Protein AF-A0A7R9ZC71-F1 (afdb_monomer_lite)

Organism: NCBI:txid2749911

Sequence (104 aa):
RRDSSSHSMCGQCQTFKPPMSHHCRICNRCVSRMDHHCPWMNNCVGAANLKHFLLFLIYTWTCAAYSLALFGWNYFFCADEDCTFHVIVVHLVRVMTVLCIGAF

Secondary structure (DSSP, 8-state):
----SS-PBPTTT-SB--TT-EEETTTTEEETT--EEEGGGTEEESTTTHHHHHHHHHHHHHHHHHHHHHHHHHHHHS-SS---S-HHHHHHHHHHHHHHHHT-

Radius of gyration: 22.35 Å; chains: 1; bounding box: 52×24×57 Å

Foldseek 3Di:
DDPDDDQDADPQVRHGADPCWDQDPQVRDIAAVWDACDVLVNGTDGDVCVVVVVVVVVVLVVLLVVLVVVVVCCVPVVPDDDPPPPPVVVVVSVVVNCCSVVVD

Structure (mmCIF, N/CA/C/O backbone):
data_AF-A0A7R9ZC71-F1
#
_entry.id   AF-A0A7R9ZC71-F1
#
loop_
_atom_site.group_PDB
_atom_site.id
_atom_site.type_symbol
_atom_site.label_atom_id
_atom_site.label_alt_id
_atom_site.label_comp_id
_atom_site.label_asym_id
_atom_site.label_entity_id
_atom_site.label_seq_id
_atom_site.pdbx_PDB_ins_code
_atom_site.Cartn_x
_atom_site.Cartn_y
_atom_site.Cartn_z
_atom_site.occupancy
_atom_site.B_iso_or_equiv
_atom_site.auth_seq_id
_atom_site.auth_comp_id
_atom_site.auth_asym_id
_atom_site.auth_atom_id
_atom_site.pdbx_PDB_model_num
ATOM 1 N N . ARG A 1 1 ? -27.806 7.866 10.040 1.00 46.88 1 ARG A N 1
ATOM 2 C CA . ARG A 1 1 ? -28.043 7.629 11.488 1.00 46.88 1 ARG A CA 1
ATOM 3 C C . ARG A 1 1 ? -26.831 8.215 12.213 1.00 46.88 1 ARG A C 1
ATOM 5 O O . ARG A 1 1 ? -25.740 7.728 11.961 1.00 46.88 1 ARG A O 1
ATOM 12 N N . ARG A 1 2 ? -26.998 9.349 12.910 1.00 47.94 2 ARG A N 1
ATOM 13 C CA . ARG A 1 2 ? -25.908 10.202 13.432 1.00 47.94 2 ARG A CA 1
ATOM 14 C C . ARG A 1 2 ? -25.096 9.454 14.496 1.00 47.94 2 ARG A C 1
ATOM 16 O O . ARG A 1 2 ? -25.689 8.889 15.406 1.00 47.94 2 ARG A O 1
ATOM 23 N N . ASP A 1 3 ? -23.775 9.457 14.360 1.00 49.53 3 ASP A N 1
ATOM 24 C CA . ASP A 1 3 ? -22.821 8.930 15.341 1.00 49.53 3 ASP A CA 1
ATOM 25 C C . ASP A 1 3 ? -22.347 10.096 16.218 1.00 49.53 3 ASP A C 1
ATOM 27 O O . ASP A 1 3 ? -21.323 10.722 15.961 1.00 49.53 3 ASP A O 1
ATOM 31 N N . SER A 1 4 ? -23.178 10.477 17.189 1.00 48.38 4 SER A N 1
ATOM 32 C CA . SER A 1 4 ? -22.847 11.497 18.182 1.00 48.38 4 SER A CA 1
ATOM 33 C C . SER A 1 4 ? -22.054 10.866 19.325 1.00 48.38 4 SER A C 1
ATOM 35 O O . SER A 1 4 ? -22.628 10.208 20.195 1.00 48.38 4 SER A O 1
ATOM 37 N N . SER A 1 5 ? -20.735 11.064 19.287 1.00 54.34 5 SER A N 1
ATOM 38 C CA . SER A 1 5 ? -19.902 11.518 20.416 1.00 54.34 5 SER A CA 1
ATOM 39 C C . SER A 1 5 ? -20.332 11.096 21.830 1.00 54.34 5 SER A C 1
ATOM 41 O O . SER A 1 5 ? -20.468 11.920 22.731 1.00 54.34 5 SER A O 1
ATOM 43 N N . SER A 1 6 ? -20.515 9.803 22.050 1.00 49.16 6 SER A N 1
ATOM 44 C CA . SER A 1 6 ? -20.590 9.223 23.383 1.00 49.16 6 SER A CA 1
ATOM 45 C C . SER A 1 6 ? -20.042 7.812 23.301 1.00 49.16 6 SER A C 1
ATOM 47 O O . SER A 1 6 ? -20.133 7.153 22.264 1.00 49.16 6 SER A O 1
ATOM 49 N N . HIS A 1 7 ? -19.421 7.396 24.390 1.00 58.41 7 HIS A N 1
ATOM 50 C CA . HIS A 1 7 ? -19.000 6.048 24.742 1.00 58.41 7 HIS A CA 1
ATOM 51 C C . HIS A 1 7 ? -20.142 5.025 24.533 1.00 58.41 7 HIS A C 1
ATOM 53 O O . HIS A 1 7 ? -20.782 4.572 25.475 1.00 58.41 7 HIS A O 1
ATOM 59 N N . SER A 1 8 ? -20.466 4.733 23.276 1.00 73.25 8 SER A N 1
ATOM 60 C CA . SER A 1 8 ? -21.694 4.061 22.855 1.00 73.25 8 SER A CA 1
ATOM 61 C C . SER A 1 8 ? -21.396 2.606 22.543 1.00 73.25 8 SER A C 1
ATOM 63 O O . SER A 1 8 ? -20.360 2.278 21.979 1.00 73.25 8 SER A O 1
ATOM 65 N N . MET A 1 9 ? -22.285 1.692 22.915 1.00 83.88 9 MET A N 1
ATOM 66 C CA . MET A 1 9 ? -22.136 0.306 22.482 1.00 83.88 9 MET A CA 1
ATOM 67 C C . MET A 1 9 ? -22.421 0.176 20.986 1.00 83.88 9 MET A C 1
ATOM 69 O O . MET A 1 9 ? -23.326 0.809 20.439 1.00 83.88 9 MET A O 1
ATOM 73 N N . CYS A 1 10 ? -21.677 -0.694 20.311 1.00 88.81 10 CYS A N 1
ATOM 74 C CA . CYS A 1 10 ? -22.008 -1.101 18.958 1.00 88.81 10 CYS A CA 1
ATOM 75 C C . CYS A 1 10 ? -23.249 -2.001 18.979 1.00 88.81 10 CYS A C 1
ATOM 77 O O . CYS A 1 10 ? -23.204 -3.088 19.542 1.00 88.81 10 CYS A O 1
ATOM 79 N N . GLY A 1 11 ? -24.330 -1.611 18.299 1.00 87.00 11 GLY A N 1
ATOM 80 C CA . GLY A 1 11 ? -25.548 -2.432 18.233 1.00 87.00 11 GLY A CA 1
ATOM 81 C C . GLY A 1 11 ? -25.398 -3.762 17.478 1.00 87.00 11 GLY A C 1
ATOM 82 O O . GLY A 1 11 ? -26.232 -4.643 17.638 1.00 87.00 11 GLY A O 1
ATOM 83 N N . GLN A 1 12 ? -24.350 -3.931 16.664 1.00 88.56 12 GLN A N 1
ATOM 84 C CA . GLN A 1 12 ? -24.091 -5.181 15.932 1.00 88.56 12 GLN A CA 1
ATOM 85 C C . GLN A 1 12 ? -23.144 -6.106 16.701 1.00 88.56 12 GLN A C 1
ATOM 87 O O . GLN A 1 12 ? -23.394 -7.299 16.792 1.00 88.56 12 GLN A O 1
ATOM 92 N N . CYS A 1 13 ? -22.079 -5.554 17.287 1.00 89.19 13 CYS A N 1
ATOM 93 C CA . CYS A 1 13 ? -21.104 -6.332 18.055 1.00 89.19 13 CYS A CA 1
ATOM 94 C C . CYS A 1 13 ? -21.463 -6.467 19.543 1.00 89.19 13 CYS A C 1
ATOM 96 O O . CYS A 1 13 ? -20.776 -7.196 20.245 1.00 89.19 13 CYS A O 1
ATOM 98 N N . GLN A 1 14 ? -22.469 -5.728 20.031 1.00 89.06 14 GLN A N 1
ATOM 99 C CA . GLN A 1 14 ? -22.879 -5.672 21.444 1.00 89.06 14 GLN A CA 1
ATOM 100 C C . GLN A 1 14 ? -21.699 -5.427 22.402 1.00 89.06 14 GLN A C 1
ATOM 102 O O . GLN A 1 14 ? -21.652 -5.936 23.515 1.00 89.06 14 GLN A O 1
ATOM 107 N N . THR A 1 15 ? -20.722 -4.640 21.945 1.00 84.94 15 THR A N 1
ATOM 108 C CA . THR A 1 15 ? -19.503 -4.312 22.689 1.00 84.94 15 THR A CA 1
ATOM 109 C C . THR A 1 15 ? -19.327 -2.807 22.784 1.00 84.94 15 THR A C 1
ATOM 111 O O . THR A 1 15 ? -19.797 -2.056 21.921 1.00 84.94 15 THR A O 1
ATOM 114 N N . PHE A 1 16 ? -18.639 -2.363 23.829 1.00 86.50 16 PHE A N 1
ATOM 115 C CA . PHE A 1 16 ? -18.300 -0.965 24.022 1.00 86.50 16 PHE A CA 1
ATOM 116 C C . PHE A 1 16 ? -17.392 -0.469 22.895 1.00 86.50 16 PHE A C 1
ATOM 118 O O . PHE A 1 16 ? -16.377 -1.094 22.596 1.00 86.50 16 PHE A O 1
ATOM 125 N N . LYS A 1 17 ? -17.749 0.652 22.265 1.00 83.06 17 LYS A N 1
ATOM 126 C CA . LYS A 1 17 ? -17.003 1.234 21.148 1.00 83.06 17 LYS A CA 1
ATOM 127 C C . LYS A 1 17 ? -15.778 1.985 21.684 1.00 83.06 17 LYS A C 1
ATOM 129 O O . LYS A 1 17 ? -15.951 3.012 22.343 1.00 83.06 17 LYS A O 1
ATOM 134 N N . PRO A 1 18 ? -14.541 1.539 21.385 1.00 80.00 18 PRO A N 1
ATOM 135 C CA . PRO A 1 18 ? -13.355 2.331 21.690 1.00 80.00 18 PRO A CA 1
ATOM 136 C C . PRO A 1 18 ? -13.448 3.720 21.037 1.00 80.00 18 PRO A C 1
ATOM 138 O O . PRO A 1 18 ? -14.104 3.855 19.993 1.00 80.00 18 PRO A O 1
ATOM 141 N N . PRO A 1 19 ? -12.786 4.746 21.596 1.00 80.19 19 PRO A N 1
ATOM 142 C CA . PRO A 1 19 ? -12.820 6.092 21.037 1.00 80.19 19 PRO A CA 1
ATOM 143 C C . PRO A 1 19 ? -12.414 6.082 19.559 1.00 80.19 19 PRO A C 1
ATOM 145 O O . PRO A 1 19 ? -11.436 5.438 19.175 1.00 80.19 19 PRO A O 1
ATOM 148 N N . MET A 1 20 ? -13.190 6.790 18.732 1.00 85.12 20 MET A N 1
ATOM 149 C CA . MET A 1 20 ? -12.990 6.903 17.278 1.00 85.12 20 MET A CA 1
ATOM 150 C C . MET A 1 20 ? -13.034 5.569 16.508 1.00 85.12 20 MET A C 1
ATOM 152 O O . MET A 1 20 ? -12.553 5.486 15.382 1.00 85.12 20 MET A O 1
ATOM 156 N N . SER A 1 21 ? -13.552 4.488 17.095 1.00 90.25 21 SER A N 1
ATOM 157 C CA . SER A 1 21 ? -13.745 3.244 16.345 1.00 90.25 21 SER A CA 1
ATOM 158 C C . SER A 1 21 ? -14.978 3.318 15.441 1.00 90.25 21 SER A C 1
ATOM 160 O O . SER A 1 21 ? -15.870 4.121 15.678 1.00 90.25 21 SER A O 1
ATOM 162 N N . HIS A 1 22 ? -15.068 2.477 14.414 1.00 91.75 22 HIS A N 1
ATOM 163 C CA . HIS A 1 22 ? -16.275 2.338 13.591 1.00 91.75 22 HIS A CA 1
ATOM 164 C C . HIS A 1 22 ? -16.545 0.859 13.301 1.00 91.75 22 HIS A C 1
ATOM 166 O O . HIS A 1 22 ? -15.621 0.050 13.232 1.00 91.75 22 HIS A O 1
ATOM 172 N N . HIS A 1 23 ? -17.820 0.479 13.178 1.00 93.44 23 HIS A N 1
ATOM 173 C CA . HIS A 1 23 ? -18.189 -0.882 12.789 1.00 93.44 23 HIS A CA 1
ATOM 174 C C . HIS A 1 23 ? -18.100 -1.024 11.270 1.00 93.44 23 HIS A C 1
ATOM 176 O O . HIS A 1 23 ? -18.856 -0.383 10.539 1.00 93.44 23 HIS A O 1
ATOM 182 N N . CYS A 1 24 ? -17.208 -1.892 10.797 1.00 95.12 24 CYS A N 1
ATOM 183 C CA . CYS A 1 24 ? -17.163 -2.274 9.396 1.00 95.12 24 CYS A CA 1
ATOM 184 C C . CYS A 1 24 ? -18.092 -3.466 9.169 1.00 95.12 24 CYS A C 1
ATOM 186 O O . CYS A 1 24 ? -17.842 -4.549 9.693 1.00 95.12 24 CYS A O 1
ATOM 188 N N . ARG A 1 25 ? -19.125 -3.280 8.341 1.00 94.38 25 ARG A N 1
ATOM 189 C CA . ARG A 1 25 ? -20.065 -4.352 7.970 1.00 94.38 25 ARG A CA 1
ATOM 190 C C . ARG A 1 25 ? -19.424 -5.443 7.112 1.00 94.38 25 ARG A C 1
ATOM 192 O O . ARG A 1 25 ? -19.875 -6.574 7.147 1.00 94.38 25 ARG A O 1
ATOM 199 N N . ILE A 1 26 ? -18.379 -5.109 6.354 1.00 95.69 26 ILE A N 1
ATOM 200 C CA . ILE A 1 26 ? -17.687 -6.072 5.486 1.00 95.69 26 ILE A CA 1
ATOM 201 C C . ILE A 1 26 ? -16.849 -7.026 6.345 1.00 95.69 26 ILE A C 1
ATOM 203 O O . ILE A 1 26 ? -16.940 -8.238 6.206 1.00 95.69 26 ILE A O 1
ATOM 207 N N . CYS A 1 27 ? -16.088 -6.487 7.302 1.00 94.88 27 CYS A N 1
ATOM 208 C CA . CYS A 1 27 ? -15.305 -7.295 8.242 1.00 94.88 27 CYS A CA 1
ATOM 209 C C . CYS A 1 27 ? -16.105 -7.793 9.460 1.00 94.88 27 CYS A C 1
ATOM 211 O O . CYS A 1 27 ? -15.527 -8.474 10.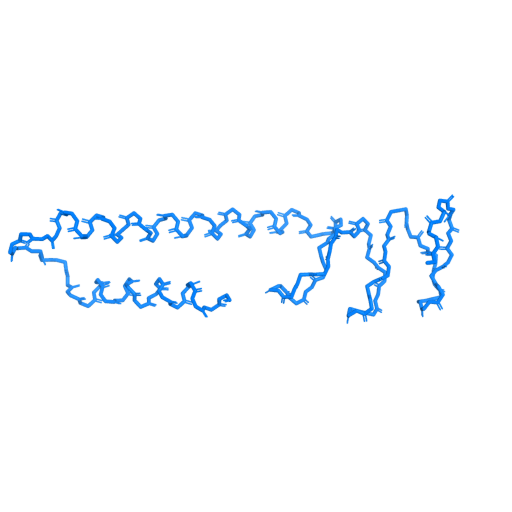303 1.00 94.88 27 CYS A O 1
ATOM 213 N N . ASN A 1 28 ? -17.379 -7.403 9.599 1.00 94.19 28 ASN A N 1
ATOM 214 C CA . ASN A 1 28 ? -18.259 -7.698 10.738 1.00 94.19 28 ASN A CA 1
ATOM 215 C C . ASN A 1 28 ? -17.632 -7.444 12.121 1.00 94.19 28 ASN A C 1
ATOM 217 O O . ASN A 1 28 ? -17.841 -8.197 13.072 1.00 94.19 28 ASN A O 1
ATOM 221 N N . ARG A 1 29 ? -16.857 -6.361 12.257 1.00 92.44 29 ARG A N 1
ATOM 222 C CA . ARG A 1 29 ? -16.203 -5.998 13.524 1.00 92.44 29 ARG A CA 1
ATOM 223 C C . ARG A 1 29 ? -16.018 -4.495 13.682 1.00 92.44 29 ARG A C 1
ATOM 225 O O . ARG A 1 29 ? -15.919 -3.756 12.701 1.00 92.44 29 ARG A O 1
ATOM 232 N N . CYS A 1 30 ? -15.919 -4.047 14.931 1.00 93.56 30 CYS A N 1
ATOM 233 C CA . CYS A 1 30 ? -15.490 -2.691 15.259 1.00 93.56 30 CYS A CA 1
ATOM 234 C C . CYS A 1 30 ? -13.974 -2.551 15.099 1.00 93.56 30 CYS A C 1
ATOM 236 O O . CYS A 1 30 ? -13.208 -3.357 15.621 1.00 93.56 30 CYS A O 1
ATOM 238 N N . VAL A 1 31 ? -13.545 -1.512 14.392 1.00 94.19 31 VAL A N 1
ATOM 239 C CA . VAL A 1 31 ? -12.137 -1.213 14.116 1.00 94.19 31 VAL A CA 1
ATOM 240 C C . VAL A 1 31 ? -11.784 0.106 14.794 1.00 94.19 31 VAL A C 1
ATOM 242 O O . VAL A 1 31 ? -12.469 1.104 14.588 1.00 94.19 31 VAL A O 1
ATOM 245 N N . SER A 1 32 ? -10.743 0.113 15.632 1.00 93.19 32 SER A N 1
ATOM 246 C CA . SER A 1 32 ? -10.290 1.307 16.364 1.00 93.19 32 SER A CA 1
ATOM 247 C C . SER A 1 32 ? -9.612 2.320 15.445 1.00 93.19 32 SER A C 1
ATOM 249 O O . SER A 1 32 ? -8.775 1.926 14.629 1.00 93.19 32 SER A O 1
ATOM 251 N N . ARG A 1 33 ? -9.968 3.609 15.587 1.00 92.81 33 ARG A N 1
ATOM 252 C CA . ARG A 1 33 ? -9.579 4.700 14.669 1.00 92.81 33 ARG A CA 1
ATOM 253 C C . ARG A 1 33 ? -9.661 4.247 13.212 1.00 92.81 33 ARG A C 1
ATOM 255 O O . ARG A 1 33 ? -8.666 4.285 12.494 1.00 92.81 33 ARG A O 1
ATOM 262 N N . MET A 1 34 ? -10.811 3.684 12.842 1.00 93.75 34 MET A N 1
ATOM 263 C CA . MET A 1 34 ? -11.022 3.155 11.498 1.00 93.75 34 MET A CA 1
ATOM 264 C C . MET A 1 34 ? -10.927 4.294 10.492 1.00 93.75 34 MET A C 1
ATOM 266 O O . MET A 1 34 ? -11.630 5.288 10.639 1.00 93.75 34 MET A O 1
ATOM 270 N N . ASP A 1 35 ? -10.097 4.104 9.475 1.00 94.94 35 ASP A N 1
ATOM 271 C CA . ASP A 1 35 ? -10.013 4.999 8.330 1.00 94.94 35 ASP A CA 1
ATOM 272 C C . ASP A 1 35 ? -10.969 4.501 7.235 1.00 94.94 35 ASP A C 1
ATOM 274 O O . ASP A 1 35 ? -12.020 5.091 6.995 1.00 94.94 35 ASP A O 1
ATOM 278 N N . HIS A 1 36 ? -10.693 3.324 6.662 1.00 95.31 36 HIS A N 1
ATOM 279 C CA . HIS A 1 36 ? -11.560 2.698 5.660 1.00 95.31 36 HIS A CA 1
ATOM 280 C C . HIS A 1 36 ? -11.417 1.169 5.622 1.00 95.31 36 HIS A C 1
ATOM 282 O O . HIS A 1 36 ? -10.495 0.584 6.191 1.00 95.31 36 HIS A O 1
ATOM 288 N N . HIS A 1 37 ? -12.348 0.498 4.939 1.00 96.69 37 HIS A N 1
ATOM 289 C CA . HIS A 1 37 ? -12.158 -0.886 4.506 1.00 96.69 37 HIS A CA 1
ATOM 290 C C . HIS A 1 37 ? -11.472 -0.879 3.142 1.00 96.69 37 HIS A C 1
ATOM 292 O O . HIS A 1 37 ? -12.021 -0.314 2.201 1.00 96.69 37 HIS A O 1
ATOM 298 N N . CYS A 1 38 ? -10.288 -1.478 3.047 1.00 96.50 38 CYS A N 1
ATOM 299 C CA . CYS A 1 38 ? -9.515 -1.539 1.815 1.00 96.50 38 CYS A CA 1
ATOM 300 C C . CYS A 1 38 ? -9.732 -2.904 1.143 1.00 96.50 38 CYS A C 1
ATOM 302 O O . CYS A 1 38 ? -9.268 -3.912 1.689 1.00 96.50 38 CYS A O 1
ATOM 304 N N . PRO A 1 39 ? -10.397 -2.961 -0.030 1.00 94.19 39 PRO A N 1
ATOM 305 C CA . PRO A 1 39 ? -10.598 -4.215 -0.757 1.00 94.19 39 PRO A CA 1
ATOM 306 C C . PRO A 1 39 ? -9.273 -4.857 -1.176 1.00 94.19 39 PRO A C 1
ATOM 308 O O . PRO A 1 39 ? -9.125 -6.070 -1.095 1.00 94.19 39 PRO A O 1
ATOM 311 N N . TRP A 1 40 ? -8.283 -4.030 -1.523 1.00 89.00 40 TRP A N 1
ATOM 312 C CA . TRP A 1 40 ? -6.968 -4.459 -2.011 1.00 89.00 40 TRP A CA 1
ATOM 313 C C . TRP A 1 40 ? -6.159 -5.241 -0.975 1.00 89.00 40 TRP A C 1
ATOM 315 O O . TRP A 1 40 ? -5.388 -6.126 -1.319 1.00 89.00 40 TRP A O 1
ATOM 325 N N . MET A 1 41 ? -6.353 -4.940 0.311 1.00 90.44 41 MET A N 1
ATOM 326 C CA . MET A 1 41 ? -5.732 -5.691 1.408 1.00 90.44 41 MET A CA 1
ATOM 327 C C . MET A 1 41 ? -6.692 -6.686 2.060 1.00 90.44 41 MET A C 1
ATOM 329 O O . MET A 1 41 ? -6.333 -7.305 3.063 1.00 90.44 41 MET A O 1
ATOM 333 N N . ASN A 1 42 ? -7.927 -6.780 1.551 1.00 94.75 42 ASN A N 1
ATOM 334 C CA . ASN A 1 42 ? -9.027 -7.531 2.148 1.00 94.75 42 ASN A CA 1
ATOM 335 C C . ASN A 1 42 ? -9.145 -7.292 3.670 1.00 94.75 42 ASN A C 1
ATOM 337 O O . ASN A 1 42 ? -9.327 -8.211 4.472 1.00 94.75 42 ASN A O 1
ATOM 341 N N . ASN A 1 43 ? -8.937 -6.043 4.102 1.00 95.25 43 ASN A N 1
ATOM 342 C CA . ASN A 1 43 ? -8.847 -5.699 5.517 1.00 95.25 43 ASN A CA 1
ATOM 343 C C . ASN A 1 43 ? -9.185 -4.223 5.764 1.00 95.25 43 ASN A C 1
ATOM 345 O O . ASN A 1 43 ? -9.015 -3.362 4.903 1.00 95.25 43 ASN A O 1
ATOM 349 N N . CYS A 1 44 ? -9.638 -3.910 6.978 1.00 97.38 44 CYS A N 1
ATOM 350 C CA . CYS A 1 44 ? -9.798 -2.519 7.395 1.00 97.38 44 CYS A CA 1
ATOM 351 C C . CYS A 1 44 ? -8.459 -1.896 7.761 1.00 97.38 44 CYS A C 1
ATOM 353 O O . CYS A 1 44 ? -7.668 -2.510 8.477 1.00 97.38 44 CYS A O 1
ATOM 355 N N . VAL A 1 45 ? -8.264 -0.653 7.343 1.00 97.62 45 VAL A N 1
ATOM 356 C CA . VAL A 1 45 ? -7.178 0.214 7.785 1.00 97.62 45 VAL A CA 1
ATOM 357 C C . VAL A 1 45 ? -7.649 0.997 9.007 1.00 97.62 45 VAL A C 1
ATOM 359 O O . VAL A 1 45 ? -8.717 1.609 9.005 1.00 97.62 45 VAL A O 1
ATOM 362 N N . GLY A 1 46 ? -6.864 0.955 10.075 1.00 95.38 46 GLY A N 1
ATOM 363 C CA . GLY A 1 46 ? -7.119 1.695 11.305 1.00 95.38 46 GLY A CA 1
ATOM 364 C C . GLY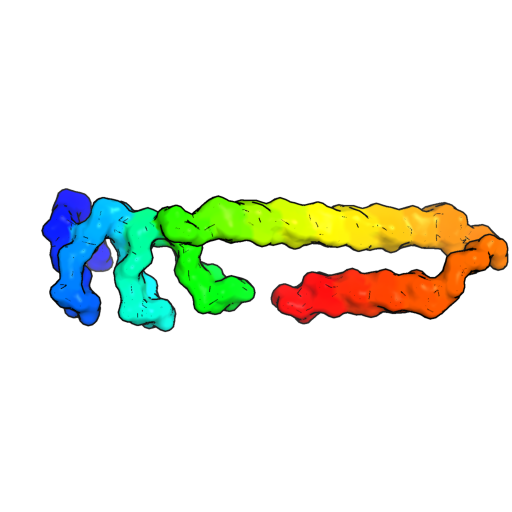 A 1 46 ? -5.882 1.739 12.196 1.00 95.38 46 GLY A C 1
ATOM 365 O O . GLY A 1 46 ? -4.768 1.482 11.741 1.00 95.38 46 GLY A O 1
ATOM 366 N N .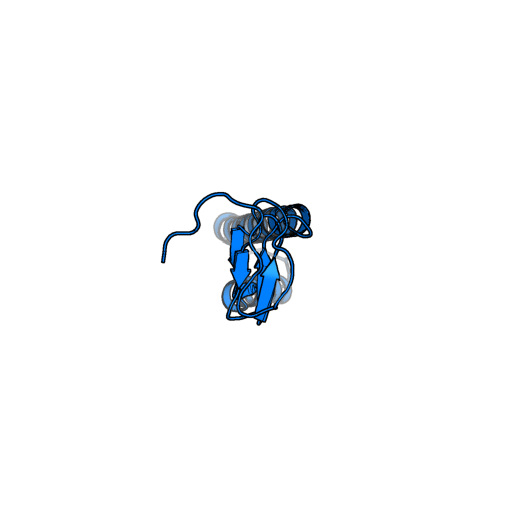 ALA A 1 47 ? -6.063 2.025 13.488 1.00 95.06 47 ALA A N 1
ATOM 367 C CA . ALA A 1 47 ? -4.951 2.259 14.418 1.00 95.06 47 ALA A CA 1
ATOM 368 C C . ALA A 1 47 ? -3.877 1.153 14.414 1.00 95.06 47 ALA A C 1
ATOM 370 O O . ALA A 1 47 ? -2.688 1.447 14.482 1.00 95.06 47 ALA A O 1
ATOM 371 N N . ALA A 1 48 ? -4.291 -0.114 14.331 1.00 94.69 48 ALA A N 1
ATOM 372 C CA . ALA A 1 48 ? -3.391 -1.259 14.468 1.00 94.69 48 ALA A CA 1
ATOM 373 C C . ALA A 1 48 ? -2.493 -1.501 13.240 1.00 94.69 48 ALA A C 1
ATOM 375 O O . ALA A 1 48 ? -1.432 -2.107 13.366 1.00 94.69 48 ALA A O 1
ATOM 376 N N . ASN A 1 49 ? -2.895 -1.049 12.049 1.00 96.06 49 ASN A N 1
ATOM 377 C CA . ASN A 1 49 ? -2.194 -1.359 10.800 1.00 96.06 49 ASN A CA 1
ATOM 378 C C . ASN A 1 49 ? -1.911 -0.143 9.910 1.00 96.06 49 ASN A C 1
ATOM 380 O O . ASN A 1 49 ? -1.333 -0.325 8.843 1.00 96.06 49 ASN A O 1
ATOM 384 N N . LEU A 1 50 ? -2.214 1.081 10.354 1.00 95.81 50 LEU A N 1
ATOM 385 C CA . LEU A 1 50 ? -1.951 2.295 9.578 1.00 95.81 50 LEU A CA 1
ATOM 386 C C . LEU A 1 50 ? -0.479 2.414 9.149 1.00 95.81 50 LEU A C 1
ATOM 388 O O . LEU A 1 50 ? -0.204 2.682 7.986 1.00 95.81 50 LEU A O 1
ATOM 392 N N . LYS A 1 51 ? 0.480 2.132 10.046 1.00 95.50 51 LYS A N 1
ATOM 393 C CA . LYS A 1 51 ? 1.917 2.139 9.703 1.00 95.50 51 LYS A CA 1
ATOM 394 C C . LYS A 1 51 ? 2.246 1.154 8.576 1.00 95.50 51 LYS A C 1
ATOM 396 O O . LYS A 1 51 ? 2.975 1.498 7.652 1.00 95.50 51 LYS A O 1
ATOM 401 N N . HIS A 1 52 ? 1.714 -0.062 8.660 1.00 92.88 52 HIS A N 1
ATOM 402 C CA . HIS A 1 52 ? 1.946 -1.107 7.664 1.00 92.88 52 HIS A CA 1
ATOM 403 C C . HIS A 1 52 ? 1.314 -0.735 6.321 1.00 92.88 52 HIS A C 1
ATOM 405 O O . HIS A 1 52 ? 1.938 -0.926 5.285 1.00 92.88 52 HIS A O 1
ATOM 411 N N . PHE A 1 53 ? 0.123 -0.132 6.344 1.00 93.81 53 PHE A N 1
ATOM 412 C CA . PHE A 1 53 ? -0.531 0.376 5.144 1.00 93.81 53 PHE A CA 1
ATOM 413 C C . PHE A 1 53 ? 0.284 1.485 4.467 1.00 93.81 53 PHE A C 1
ATOM 415 O O . PHE A 1 53 ? 0.486 1.439 3.259 1.00 93.81 53 PHE A O 1
ATOM 422 N N . LEU A 1 54 ? 0.827 2.438 5.232 1.00 94.75 54 LEU A N 1
ATOM 423 C CA . LEU A 1 54 ? 1.686 3.488 4.674 1.00 94.75 54 LEU A CA 1
ATOM 424 C C . LEU A 1 54 ? 2.975 2.921 4.063 1.00 94.75 54 LEU A C 1
ATOM 426 O O . LEU A 1 54 ? 3.367 3.341 2.978 1.00 94.75 54 LEU A O 1
ATOM 430 N N . LEU A 1 55 ? 3.610 1.941 4.717 1.00 92.50 55 LEU A N 1
ATOM 431 C CA . LEU A 1 55 ? 4.772 1.247 4.151 1.00 92.50 55 LEU A CA 1
ATOM 432 C C . LEU A 1 55 ? 4.418 0.503 2.859 1.00 92.50 55 LEU A C 1
ATOM 434 O O . LEU A 1 55 ? 5.166 0.590 1.891 1.00 92.50 55 LEU A O 1
ATOM 438 N N . PHE A 1 56 ? 3.269 -0.176 2.819 1.00 88.56 56 PHE A N 1
ATOM 439 C CA . PHE A 1 56 ? 2.759 -0.818 1.607 1.00 88.56 56 PHE A CA 1
ATOM 440 C C . PHE A 1 56 ? 2.598 0.184 0.453 1.00 88.56 56 PHE A C 1
ATOM 442 O O . PHE A 1 56 ? 3.050 -0.092 -0.659 1.00 88.56 56 PHE A O 1
ATOM 449 N N . LEU A 1 57 ? 2.029 1.367 0.714 1.00 91.62 57 LEU A N 1
ATOM 450 C CA . LEU A 1 57 ? 1.900 2.417 -0.299 1.00 91.62 57 LEU A CA 1
ATOM 451 C C . LEU A 1 57 ? 3.271 2.889 -0.794 1.00 91.62 57 LEU A C 1
ATOM 453 O O . LEU A 1 57 ? 3.490 2.934 -2.001 1.00 91.62 57 LEU A O 1
ATOM 457 N N . ILE A 1 58 ? 4.205 3.185 0.116 1.00 92.19 58 ILE A N 1
ATOM 458 C CA . ILE A 1 58 ? 5.561 3.622 -0.247 1.00 92.19 58 ILE A CA 1
ATOM 459 C C . ILE A 1 58 ? 6.245 2.569 -1.118 1.00 92.19 58 ILE A C 1
ATOM 461 O O . ILE A 1 58 ? 6.745 2.913 -2.186 1.00 92.19 58 ILE A O 1
ATOM 465 N N . TYR A 1 59 ? 6.220 1.296 -0.712 1.00 83.69 59 TYR A N 1
ATOM 466 C CA . TYR A 1 59 ? 6.849 0.227 -1.485 1.00 83.69 59 TYR A CA 1
ATOM 467 C C . TYR A 1 59 ? 6.221 0.053 -2.865 1.00 83.69 59 TYR A C 1
ATOM 469 O O . TYR A 1 59 ? 6.945 -0.081 -3.850 1.00 83.69 59 TYR A O 1
ATOM 477 N N . THR A 1 60 ? 4.894 0.130 -2.959 1.00 87.12 60 THR A N 1
ATOM 478 C CA . THR A 1 60 ? 4.183 0.050 -4.242 1.00 87.12 60 THR A CA 1
ATOM 479 C C . THR A 1 60 ? 4.606 1.188 -5.174 1.00 87.12 60 THR A C 1
ATOM 481 O O . THR A 1 60 ? 4.957 0.942 -6.328 1.00 87.12 60 THR A O 1
ATOM 484 N N . TRP A 1 61 ? 4.673 2.421 -4.663 1.00 87.88 61 TRP A N 1
ATOM 485 C CA . TRP A 1 61 ? 5.145 3.581 -5.422 1.00 87.88 61 TRP A CA 1
ATOM 486 C C . TRP A 1 61 ? 6.609 3.447 -5.849 1.00 87.88 61 TRP A C 1
ATOM 488 O O . TRP A 1 61 ? 6.929 3.702 -7.009 1.00 87.88 61 TRP A O 1
ATOM 498 N N . THR A 1 62 ? 7.502 3.013 -4.954 1.00 82.94 62 THR A N 1
ATOM 499 C CA . THR A 1 62 ? 8.920 2.826 -5.297 1.00 82.94 62 THR A CA 1
ATOM 500 C C . THR A 1 62 ? 9.118 1.728 -6.336 1.00 82.94 62 THR A C 1
ATOM 502 O O . THR A 1 62 ? 9.905 1.909 -7.261 1.00 82.94 62 THR A O 1
ATOM 505 N N . CYS A 1 63 ? 8.376 0.620 -6.238 1.00 82.62 63 CYS A N 1
ATOM 506 C CA . CYS A 1 63 ? 8.427 -0.459 -7.221 1.00 82.62 63 CYS A CA 1
ATOM 507 C C . CYS A 1 63 ? 7.922 0.014 -8.588 1.00 82.62 63 CYS A C 1
ATOM 509 O O . CYS A 1 63 ? 8.562 -0.265 -9.602 1.00 82.62 63 CYS A O 1
ATOM 511 N N . ALA A 1 64 ? 6.821 0.770 -8.625 1.00 85.00 64 ALA A N 1
ATOM 512 C CA . ALA A 1 64 ? 6.290 1.341 -9.859 1.00 85.00 64 ALA A CA 1
ATOM 513 C C . ALA A 1 64 ? 7.272 2.340 -10.499 1.00 85.00 64 ALA A C 1
ATOM 515 O O . ALA A 1 64 ? 7.536 2.264 -11.698 1.00 85.00 64 ALA A O 1
ATOM 516 N N . ALA A 1 65 ? 7.874 3.229 -9.703 1.00 85.06 65 ALA A N 1
ATOM 517 C CA . ALA A 1 65 ? 8.863 4.192 -10.185 1.00 85.06 65 ALA A CA 1
ATOM 518 C C . ALA A 1 65 ? 10.128 3.504 -10.724 1.00 85.06 65 ALA A C 1
ATOM 520 O O . ALA A 1 65 ? 10.598 3.843 -11.808 1.00 85.06 65 ALA A O 1
ATOM 521 N N . TYR A 1 66 ? 10.648 2.501 -10.009 1.00 80.31 66 TYR A N 1
ATOM 522 C CA . TYR A 1 66 ? 11.798 1.712 -10.454 1.00 80.31 66 TYR A CA 1
ATOM 523 C C . TYR A 1 66 ? 11.503 0.969 -11.763 1.00 80.31 66 TYR A C 1
ATOM 525 O O . TYR A 1 66 ? 12.300 1.006 -12.699 1.00 80.31 66 TYR A O 1
ATOM 533 N N . SER A 1 67 ? 10.317 0.367 -11.860 1.00 79.50 67 SER A N 1
ATOM 534 C CA . SER A 1 67 ? 9.831 -0.304 -13.069 1.00 79.50 67 SER A CA 1
ATOM 535 C C . SER A 1 67 ? 9.779 0.640 -14.272 1.00 79.50 67 SER A C 1
ATOM 537 O O . SER A 1 67 ? 10.250 0.293 -15.356 1.00 79.50 67 SER A O 1
ATOM 539 N N . LEU A 1 68 ? 9.249 1.851 -14.079 1.00 82.00 68 LEU A N 1
ATOM 540 C CA . LEU A 1 68 ? 9.173 2.868 -15.125 1.00 82.00 68 LEU A CA 1
ATOM 541 C C . LEU A 1 68 ? 10.562 3.375 -15.533 1.00 82.00 68 LEU A C 1
ATOM 543 O O . LEU A 1 68 ? 10.817 3.552 -16.721 1.00 82.00 68 LEU A O 1
ATOM 547 N N . ALA A 1 69 ? 11.471 3.564 -14.574 1.00 82.75 69 ALA A N 1
ATOM 548 C CA . ALA A 1 69 ? 12.845 3.978 -14.844 1.00 82.75 69 ALA A CA 1
ATOM 549 C C . ALA A 1 69 ? 13.613 2.925 -15.656 1.00 82.75 69 ALA A C 1
ATOM 551 O O . ALA A 1 69 ? 14.277 3.278 -16.626 1.00 82.75 69 ALA A O 1
ATOM 552 N N . LEU A 1 70 ? 13.481 1.637 -15.316 1.00 76.69 70 LEU A N 1
ATOM 553 C CA . LEU A 1 70 ? 14.078 0.544 -16.088 1.00 76.69 70 LEU A CA 1
ATOM 554 C C . LEU A 1 70 ? 13.506 0.465 -17.506 1.00 76.69 70 LEU A C 1
ATOM 556 O O . LEU A 1 70 ? 14.257 0.288 -18.465 1.00 76.69 70 LEU A O 1
ATOM 560 N N . PHE A 1 71 ? 12.186 0.616 -17.646 1.00 77.50 71 PHE A N 1
ATOM 561 C CA . PHE A 1 71 ? 11.541 0.631 -18.954 1.00 77.50 71 PHE A CA 1
ATOM 562 C C . PHE A 1 71 ? 12.000 1.828 -19.795 1.00 77.50 71 PHE A C 1
ATOM 564 O O . PHE A 1 71 ? 12.355 1.656 -20.957 1.00 77.50 71 PHE A O 1
ATOM 571 N N . GLY A 1 72 ? 12.057 3.021 -19.199 1.00 79.19 72 GLY A N 1
ATOM 572 C CA . GLY A 1 72 ? 12.555 4.230 -19.849 1.00 79.19 72 GLY A CA 1
ATOM 573 C C . GLY A 1 72 ? 14.021 4.096 -20.254 1.00 79.19 72 GLY A C 1
ATOM 574 O O . GLY A 1 72 ? 14.361 4.361 -21.400 1.00 79.19 72 GLY A O 1
ATOM 575 N N . TRP A 1 73 ? 14.882 3.609 -19.359 1.00 75.44 73 TRP A N 1
ATOM 576 C CA . TRP A 1 73 ? 16.294 3.373 -19.663 1.00 75.44 73 TRP A CA 1
ATOM 577 C C . TRP A 1 73 ? 16.468 2.401 -20.834 1.00 75.44 73 TRP A C 1
ATOM 579 O O . TRP A 1 73 ? 17.235 2.672 -21.753 1.00 75.44 73 TRP A O 1
ATOM 589 N N . ASN A 1 74 ? 15.714 1.297 -20.842 1.00 71.62 74 ASN A N 1
ATOM 590 C CA . ASN A 1 74 ? 15.698 0.359 -21.960 1.00 71.62 74 ASN A CA 1
ATOM 591 C C . ASN A 1 74 ? 15.205 1.026 -23.257 1.00 71.62 74 ASN A C 1
ATOM 593 O O . ASN A 1 74 ? 15.821 0.859 -24.298 1.00 71.62 74 ASN A O 1
ATOM 597 N N . TYR A 1 75 ? 14.141 1.821 -23.208 1.00 73.62 75 TYR A N 1
ATOM 598 C CA . TYR A 1 75 ? 13.629 2.501 -24.396 1.00 73.62 75 TYR A CA 1
ATOM 599 C C . TYR A 1 75 ? 14.614 3.531 -24.979 1.00 73.62 75 TYR A C 1
ATOM 601 O O . TYR A 1 75 ? 14.770 3.597 -26.192 1.00 73.62 75 TYR A O 1
ATOM 609 N N . PHE A 1 76 ? 15.282 4.325 -24.133 1.00 72.38 76 PHE A N 1
ATOM 610 C CA . PHE A 1 76 ? 16.154 5.419 -24.583 1.00 72.38 76 PHE A CA 1
ATOM 611 C C . PHE A 1 76 ? 17.588 4.988 -24.911 1.00 72.38 76 PHE A C 1
ATOM 613 O O . PHE A 1 76 ? 18.166 5.519 -25.851 1.00 72.38 76 PHE A O 1
ATOM 620 N N . PHE A 1 77 ? 18.174 4.063 -24.143 1.00 67.88 77 PHE A N 1
ATOM 621 C CA . PHE A 1 77 ? 19.593 3.695 -24.272 1.00 67.88 77 PHE A CA 1
ATOM 622 C C . PHE A 1 77 ? 19.828 2.325 -24.920 1.00 67.88 77 PHE A C 1
ATOM 624 O O . PHE A 1 77 ? 20.940 2.038 -25.343 1.00 67.88 77 PHE A O 1
ATOM 631 N N . CYS A 1 78 ? 18.806 1.472 -25.005 1.00 63.22 78 CYS A N 1
ATOM 632 C CA . CYS A 1 78 ? 18.872 0.141 -25.624 1.00 63.22 78 CYS A CA 1
ATOM 633 C C . CYS A 1 78 ? 18.066 0.142 -26.941 1.00 63.22 78 CYS A C 1
ATOM 635 O O . CYS A 1 78 ? 17.280 -0.764 -27.209 1.00 63.22 78 CYS A O 1
ATOM 637 N N . ALA A 1 79 ? 18.224 1.219 -27.720 1.00 57.09 79 ALA A N 1
ATOM 638 C CA . ALA A 1 79 ? 17.663 1.398 -29.061 1.00 57.09 79 ALA A CA 1
ATOM 639 C C . ALA A 1 79 ? 18.724 1.294 -30.178 1.00 57.09 79 ALA A C 1
ATOM 641 O O . ALA A 1 79 ? 18.348 1.167 -31.339 1.00 57.09 79 ALA A O 1
ATOM 642 N N . ASP A 1 80 ? 20.017 1.299 -29.828 1.00 58.31 80 ASP A N 1
ATOM 643 C CA . ASP A 1 80 ? 21.132 1.051 -30.752 1.00 58.31 80 ASP A CA 1
ATOM 644 C C . ASP A 1 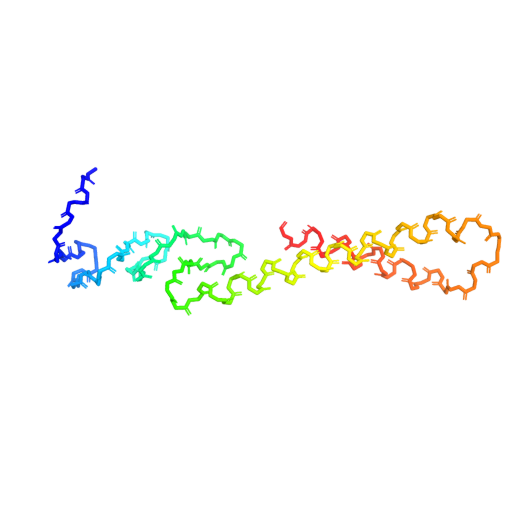80 ? 21.589 -0.422 -30.686 1.00 58.31 80 ASP A C 1
ATOM 646 O O . ASP A 1 80 ? 21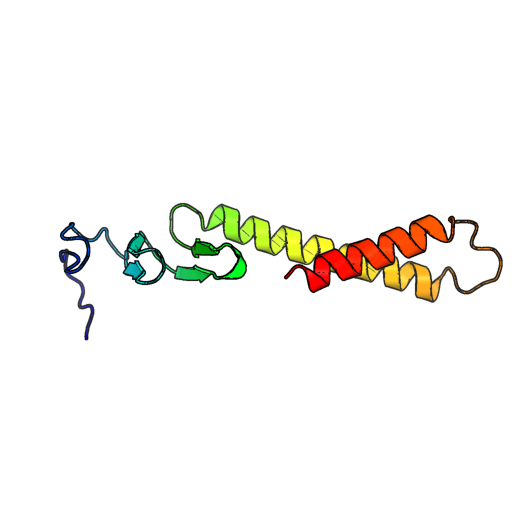.486 -1.072 -29.642 1.00 58.31 80 ASP A O 1
ATOM 650 N N . GLU A 1 81 ? 22.062 -0.949 -31.822 1.00 58.09 81 GLU A N 1
ATOM 651 C CA . GLU A 1 81 ? 22.082 -2.376 -32.213 1.00 58.09 81 GLU A CA 1
ATOM 652 C C . GLU A 1 81 ? 22.844 -3.381 -31.314 1.00 58.09 81 GLU A C 1
ATOM 654 O O . GLU A 1 81 ? 22.702 -4.583 -31.522 1.00 58.09 81 GLU A O 1
ATOM 659 N N . ASP A 1 82 ? 23.552 -2.966 -30.260 1.00 60.09 82 ASP A N 1
ATOM 660 C CA . ASP A 1 82 ? 24.411 -3.856 -29.452 1.00 60.09 82 ASP A CA 1
ATOM 661 C C . ASP A 1 82 ? 23.981 -3.994 -27.984 1.00 60.09 82 ASP A C 1
ATOM 663 O O . ASP A 1 82 ? 24.793 -4.055 -27.053 1.00 60.09 82 ASP A O 1
ATOM 667 N N . CYS A 1 83 ? 22.677 -4.079 -27.731 1.00 61.62 83 CYS A N 1
ATOM 668 C CA . CYS A 1 83 ? 22.183 -4.293 -26.377 1.00 61.62 83 CYS A CA 1
ATOM 669 C C . CYS A 1 83 ? 22.318 -5.769 -25.948 1.00 61.62 83 CYS A C 1
ATOM 671 O O . CYS A 1 83 ? 21.374 -6.558 -25.970 1.00 61.62 83 CYS A O 1
ATOM 673 N N . THR A 1 84 ? 23.519 -6.151 -25.513 1.00 55.19 84 THR A N 1
ATOM 674 C CA . THR A 1 84 ? 23.866 -7.472 -24.950 1.00 55.19 84 THR A CA 1
ATOM 675 C C . THR A 1 84 ? 23.388 -7.652 -23.500 1.00 55.19 84 THR A C 1
ATOM 677 O O . THR A 1 84 ? 24.053 -8.261 -22.665 1.00 55.19 84 THR A O 1
ATOM 680 N N . PHE A 1 85 ? 22.192 -7.161 -23.176 1.00 57.06 85 PHE A N 1
ATOM 681 C CA . PHE A 1 85 ? 21.455 -7.598 -21.993 1.00 57.06 85 PHE A CA 1
ATOM 682 C C . PHE A 1 85 ? 20.374 -8.556 -22.487 1.00 57.06 85 PHE A C 1
ATOM 684 O O . PHE A 1 85 ? 19.512 -8.147 -23.262 1.00 57.06 85 PHE A O 1
ATOM 691 N N . HIS A 1 86 ? 20.465 -9.841 -22.114 1.00 62.19 86 HIS A N 1
ATOM 692 C CA . HIS A 1 86 ? 19.642 -10.916 -22.679 1.00 62.19 86 HIS A CA 1
ATOM 693 C C . HIS A 1 86 ? 18.187 -10.464 -22.854 1.00 62.19 86 HIS A C 1
ATOM 695 O O . HIS A 1 86 ? 17.535 -10.082 -21.884 1.00 62.19 86 HIS A O 1
ATOM 701 N N . VAL A 1 87 ? 17.668 -10.567 -24.080 1.00 65.00 87 VAL A N 1
ATOM 702 C CA . VAL A 1 87 ? 16.260 -10.328 -24.452 1.00 65.00 87 VAL A CA 1
ATOM 703 C C . VAL A 1 87 ? 15.299 -10.946 -23.422 1.00 65.00 87 VAL A C 1
ATOM 705 O O . VAL A 1 87 ? 14.305 -10.339 -23.033 1.00 65.00 87 VAL A O 1
ATOM 708 N N . ILE A 1 88 ? 15.676 -12.106 -22.877 1.00 66.31 88 ILE A N 1
ATOM 709 C CA . ILE A 1 88 ? 15.005 -12.800 -21.774 1.00 66.31 88 ILE A CA 1
ATOM 710 C C . ILE A 1 88 ? 14.854 -11.914 -20.530 1.00 66.31 88 ILE A C 1
ATOM 712 O O . ILE A 1 88 ? 13.756 -11.821 -20.004 1.00 66.31 88 ILE A O 1
ATOM 716 N N . VAL A 1 89 ? 15.901 -11.235 -20.061 1.00 70.50 89 VAL A N 1
ATOM 717 C CA . VAL A 1 89 ? 15.839 -10.376 -18.867 1.00 70.50 89 VAL A CA 1
ATOM 718 C C . VAL A 1 89 ? 14.943 -9.165 -19.109 1.00 70.50 89 VAL A C 1
ATOM 720 O O . VAL A 1 89 ? 14.148 -8.819 -18.242 1.00 70.50 89 VAL A O 1
ATOM 723 N N . VAL A 1 90 ? 14.983 -8.567 -20.303 1.00 69.31 90 VAL A N 1
ATOM 724 C CA . VAL A 1 90 ? 14.083 -7.460 -20.666 1.00 69.31 90 VAL A CA 1
ATOM 725 C C . VAL A 1 90 ? 12.627 -7.929 -20.709 1.00 69.31 90 VAL A C 1
ATOM 727 O O . VAL A 1 90 ? 11.752 -7.256 -20.166 1.00 69.31 90 VAL A O 1
ATOM 730 N N . HIS A 1 91 ? 12.346 -9.097 -21.294 1.00 71.44 91 HIS A N 1
ATOM 731 C CA . HIS A 1 91 ? 11.000 -9.671 -21.279 1.00 71.44 91 HIS A CA 1
ATOM 732 C C . HIS A 1 91 ? 10.558 -10.093 -19.881 1.00 71.44 91 HIS A C 1
ATOM 734 O O . HIS A 1 91 ? 9.407 -9.861 -19.539 1.00 71.44 91 HIS A O 1
ATOM 740 N N . LEU A 1 92 ? 11.447 -10.640 -19.052 1.00 72.44 92 LEU A N 1
ATOM 741 C CA . LEU A 1 92 ? 11.146 -10.971 -17.662 1.00 72.44 92 LEU A CA 1
ATOM 742 C C . LEU A 1 92 ? 10.828 -9.713 -16.856 1.00 72.44 92 LEU A C 1
ATOM 744 O O . LEU A 1 92 ? 9.842 -9.713 -16.130 1.00 72.44 92 LEU A O 1
ATOM 748 N N . VAL A 1 93 ? 11.587 -8.624 -17.027 1.00 71.88 93 VAL A N 1
ATOM 749 C CA . VAL A 1 93 ? 11.272 -7.335 -16.396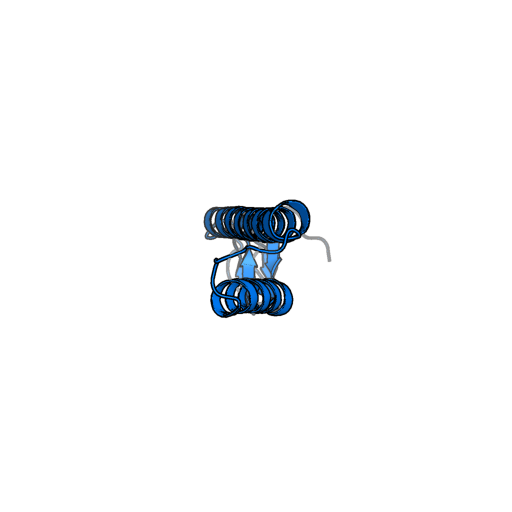 1.00 71.88 93 VAL A CA 1
ATOM 750 C C . VAL A 1 93 ? 9.929 -6.819 -16.908 1.00 71.88 93 VAL A C 1
ATOM 752 O O . VAL A 1 93 ? 9.079 -6.498 -16.092 1.00 71.88 93 VAL A O 1
ATOM 755 N N . ARG A 1 94 ? 9.670 -6.820 -18.224 1.00 69.50 94 ARG A N 1
ATOM 756 C CA . ARG A 1 94 ? 8.380 -6.384 -18.802 1.00 69.50 94 ARG A CA 1
ATOM 757 C C . ARG A 1 94 ? 7.192 -7.234 -18.334 1.00 69.50 94 ARG A C 1
ATOM 759 O O . ARG A 1 94 ? 6.119 -6.701 -18.085 1.00 69.50 94 ARG A O 1
ATOM 766 N N . VAL A 1 95 ? 7.363 -8.547 -18.203 1.00 75.06 95 VAL A N 1
ATOM 767 C CA . VAL A 1 95 ? 6.325 -9.455 -17.693 1.00 75.06 95 VAL A CA 1
ATOM 768 C C . VAL A 1 95 ? 6.124 -9.236 -16.198 1.00 75.06 95 VAL A C 1
ATOM 770 O O . VAL A 1 95 ? 4.988 -9.141 -15.754 1.00 75.06 95 VAL A O 1
ATOM 773 N N . MET A 1 96 ? 7.197 -9.082 -15.422 1.00 73.00 96 MET A N 1
ATOM 774 C CA . MET A 1 96 ? 7.109 -8.824 -13.987 1.00 73.00 96 MET A CA 1
ATOM 775 C C . MET A 1 96 ? 6.457 -7.469 -13.705 1.00 73.00 96 MET A C 1
ATOM 777 O O . MET A 1 96 ? 5.622 -7.390 -12.816 1.00 73.00 96 MET A O 1
ATOM 781 N N . THR A 1 97 ? 6.739 -6.424 -14.488 1.00 68.88 97 THR A N 1
ATOM 782 C CA . THR A 1 97 ? 6.068 -5.125 -14.342 1.00 68.88 97 THR A CA 1
ATOM 783 C C . THR A 1 97 ? 4.594 -5.190 -14.732 1.00 68.88 97 THR A C 1
ATOM 785 O O . THR A 1 97 ? 3.767 -4.651 -14.005 1.00 68.88 97 THR A O 1
ATOM 788 N N . VAL A 1 98 ? 4.230 -5.896 -15.809 1.00 68.88 98 VAL A N 1
ATOM 789 C CA . VAL A 1 98 ? 2.820 -6.113 -16.191 1.00 68.88 98 VAL A CA 1
ATOM 790 C C . VAL A 1 98 ? 2.074 -6.932 -15.141 1.00 68.88 98 VAL A C 1
ATOM 792 O O . VAL A 1 98 ? 0.948 -6.589 -14.803 1.00 68.88 98 VAL A O 1
ATOM 795 N N . LEU A 1 99 ? 2.692 -7.970 -14.579 1.00 68.69 99 LEU A N 1
ATOM 796 C CA . LEU A 1 99 ? 2.101 -8.752 -13.494 1.00 68.69 99 LEU A CA 1
ATOM 797 C C . LEU A 1 99 ? 1.994 -7.929 -12.208 1.00 68.69 99 LEU A C 1
ATOM 799 O O . LEU A 1 99 ? 0.976 -7.997 -11.538 1.00 68.69 99 LEU A O 1
ATOM 803 N N . CYS A 1 100 ? 2.987 -7.103 -11.881 1.00 65.44 100 CYS A N 1
ATOM 804 C CA . CYS A 1 100 ? 2.924 -6.218 -10.721 1.00 65.44 100 CYS A CA 1
ATOM 805 C C . CYS A 1 100 ? 1.910 -5.080 -10.891 1.00 65.44 100 CYS A C 1
ATOM 807 O O . CYS A 1 100 ? 1.381 -4.628 -9.890 1.00 65.44 100 CYS A O 1
ATOM 809 N N . ILE A 1 101 ? 1.630 -4.612 -12.110 1.00 65.00 101 ILE A N 1
ATOM 810 C CA . ILE A 1 101 ? 0.617 -3.575 -12.377 1.00 65.00 101 ILE A CA 1
ATOM 811 C C . ILE A 1 101 ? -0.784 -4.193 -12.529 1.00 65.00 101 ILE A C 1
ATOM 813 O O . ILE A 1 101 ? -1.759 -3.583 -12.112 1.00 65.00 101 ILE A O 1
ATOM 817 N N . GLY A 1 102 ? -0.887 -5.394 -13.105 1.00 55.53 102 GLY A N 1
ATOM 818 C CA . GLY A 1 102 ? -2.146 -6.099 -13.371 1.00 55.53 102 GLY A CA 1
ATOM 819 C C . GLY A 1 102 ? -2.617 -7.045 -12.261 1.00 55.53 102 GLY A C 1
ATOM 820 O O . GLY A 1 102 ? -3.731 -7.551 -12.344 1.00 55.53 102 GLY A O 1
ATOM 821 N N . ALA A 1 103 ? -1.795 -7.302 -11.238 1.00 55.38 103 ALA A N 1
ATOM 822 C CA . ALA A 1 103 ? -2.199 -8.017 -10.023 1.00 55.38 103 ALA A CA 1
ATOM 823 C C . ALA A 1 103 ? -2.764 -7.088 -8.929 1.00 55.38 103 ALA A C 1
ATOM 825 O O . ALA A 1 103 ? -3.005 -7.556 -7.813 1.00 55.38 103 ALA A O 1
ATOM 826 N N . PHE A 1 104 ? -2.967 -5.802 -9.241 1.00 47.59 104 PHE A N 1
ATOM 827 C CA . PHE A 1 104 ? -3.779 -4.884 -8.444 1.00 47.59 104 PHE A CA 1
ATOM 828 C C . PHE A 1 104 ? -5.183 -4.784 -9.031 1.00 47.59 104 PHE A C 1
ATOM 830 O O . PHE A 1 104 ? -5.315 -4.408 -10.217 1.00 47.59 104 PHE A O 1
#

pLDDT: mean 79.53, std 14.8, range [46.88, 97.62]

InterPro domains:
  IPR001594 Palmitoyltransferase, DHHC domain [PF01529] (5-99)
  IPR039859 Palmitoyltransferase PFA4/ZDHHC16/ZDHHC20/ERF2-like [PTHR12246] (5-77)